Protein AF-A0A7J9W2T3-F1 (afdb_monomer_lite)

Radius of gyration: 19.48 Å; chains: 1; bounding box: 45×49×56 Å

Foldseek 3Di:
DPVVVVVVVVVVVVVLVVLLVQLVVLLVQLVVQLAQPHDPVSNVVSLVSNQVSCVSNVQPPVLSVQLNVLSNVQRVQWDWDCQDPVRHIDIDRPDPVSVVSNVVSSVVSVCCSVPVVVRVVVVVVVVVVVVVVVVVVD

Structure (mmCIF, N/CA/C/O backbone):
data_AF-A0A7J9W2T3-F1
#
_entry.id   AF-A0A7J9W2T3-F1
#
loop_
_atom_site.group_PDB
_atom_site.id
_atom_site.type_symbol
_atom_site.label_atom_id
_atom_site.label_alt_id
_atom_site.label_comp_id
_atom_site.label_asym_id
_atom_site.label_entity_id
_atom_site.label_seq_id
_atom_site.pdbx_PDB_ins_code
_atom_site.Cartn_x
_atom_site.Cartn_y
_atom_site.Cartn_z
_atom_site.occupancy
_atom_site.B_iso_or_equiv
_atom_site.auth_seq_id
_atom_site.auth_comp_id
_atom_site.auth_asym_id
_atom_site.auth_atom_id
_atom_site.pdbx_PDB_model_num
ATOM 1 N N . MET A 1 1 ? -31.777 15.789 28.905 1.00 46.16 1 MET A N 1
ATOM 2 C CA . MET A 1 1 ? -30.337 15.829 28.559 1.00 46.16 1 MET A CA 1
ATOM 3 C C . MET A 1 1 ? -29.949 14.541 27.834 1.00 46.16 1 MET A C 1
ATOM 5 O O . MET A 1 1 ? -29.560 13.585 28.481 1.00 46.16 1 MET A O 1
ATOM 9 N N . ILE A 1 2 ? -30.123 14.477 26.510 1.00 52.59 2 ILE A N 1
ATOM 10 C CA . ILE A 1 2 ? -29.736 13.308 25.682 1.00 52.59 2 ILE A CA 1
ATOM 11 C C . ILE A 1 2 ? -28.731 13.727 24.588 1.00 52.59 2 ILE A C 1
ATOM 13 O O . ILE A 1 2 ? -27.903 12.934 24.162 1.00 52.59 2 ILE A O 1
ATOM 17 N N . ALA A 1 3 ? -28.703 15.008 24.204 1.00 49.97 3 ALA A N 1
ATOM 18 C CA . ALA A 1 3 ? -27.781 15.530 23.192 1.00 49.97 3 ALA A CA 1
ATOM 19 C C . ALA A 1 3 ? -26.287 15.455 23.589 1.00 49.97 3 ALA A C 1
ATOM 21 O O . ALA A 1 3 ? -25.430 15.323 22.719 1.00 49.97 3 ALA A O 1
ATOM 22 N N . ALA A 1 4 ? -25.963 15.483 24.889 1.00 55.22 4 ALA A N 1
ATOM 23 C CA . ALA A 1 4 ? -24.577 15.519 25.372 1.00 55.22 4 ALA A CA 1
ATOM 24 C C . ALA A 1 4 ? -23.834 14.169 25.273 1.00 55.22 4 ALA A C 1
ATOM 26 O O . ALA A 1 4 ? -22.609 14.148 25.199 1.00 55.22 4 ALA A O 1
ATOM 27 N N . THR A 1 5 ? -24.546 13.038 25.237 1.00 55.75 5 THR A N 1
ATOM 28 C CA . THR A 1 5 ? -23.933 11.696 25.156 1.00 55.75 5 THR A CA 1
ATOM 29 C C . THR A 1 5 ? -23.750 11.196 23.726 1.00 55.75 5 THR A C 1
ATOM 31 O O . THR A 1 5 ? -22.997 10.252 23.492 1.00 55.75 5 THR A O 1
ATOM 34 N N . ILE A 1 6 ? -24.409 11.839 22.761 1.00 54.06 6 ILE A N 1
ATOM 35 C CA . ILE A 1 6 ? -24.401 11.436 21.354 1.00 54.06 6 ILE A CA 1
ATOM 36 C C . ILE A 1 6 ? -23.175 12.004 20.618 1.00 54.06 6 ILE A C 1
ATOM 38 O O . ILE A 1 6 ? -22.547 11.296 19.829 1.00 54.06 6 ILE A O 1
ATOM 42 N N . ALA A 1 7 ? -22.775 13.244 20.922 1.00 57.12 7 ALA A N 1
ATOM 43 C CA . ALA A 1 7 ? -21.646 13.912 20.268 1.00 57.12 7 ALA A CA 1
ATOM 44 C C . ALA A 1 7 ? -20.322 13.106 20.298 1.00 57.12 7 ALA A C 1
ATOM 46 O O . ALA A 1 7 ? -19.712 12.955 19.238 1.00 57.12 7 ALA A O 1
ATOM 47 N N . PRO A 1 8 ? -19.902 12.476 21.419 1.00 62.62 8 PRO A N 1
ATOM 48 C CA . PRO A 1 8 ? -18.673 11.678 21.452 1.00 62.62 8 PRO A CA 1
ATOM 49 C C . PRO A 1 8 ? -18.707 10.464 20.515 1.00 62.62 8 PRO A C 1
ATOM 51 O O . PRO A 1 8 ? -17.679 10.070 19.967 1.00 62.62 8 PRO A O 1
ATOM 54 N N . GLN A 1 9 ? -19.878 9.854 20.311 1.00 63.75 9 GLN A N 1
ATOM 55 C CA . GLN A 1 9 ? -19.999 8.643 19.497 1.00 63.75 9 GLN A CA 1
ATOM 56 C C . GLN A 1 9 ? -19.832 8.935 18.002 1.00 63.75 9 GLN A C 1
ATOM 58 O O . GLN A 1 9 ? -19.206 8.146 17.286 1.00 63.75 9 GLN A O 1
ATOM 63 N N . PHE A 1 10 ? -20.349 10.076 17.536 1.00 59.62 10 PHE A N 1
ATOM 64 C CA . PHE A 1 10 ? -20.211 10.511 16.147 1.00 59.62 10 PHE A CA 1
ATOM 65 C C . PHE A 1 10 ? -18.786 10.957 15.822 1.00 59.62 10 PHE A C 1
ATOM 67 O O . PHE A 1 10 ? -18.251 10.529 14.796 1.00 59.62 10 PHE A O 1
ATOM 74 N N . THR A 1 11 ? -18.141 11.711 16.716 1.00 65.19 11 THR A N 1
ATOM 75 C CA . THR A 1 11 ? -16.735 12.116 16.558 1.00 65.19 11 THR A CA 1
ATOM 76 C C . THR A 1 11 ? -15.827 10.892 16.471 1.00 65.19 11 THR A C 1
ATOM 78 O O . THR A 1 11 ? -15.090 10.736 15.501 1.00 65.19 11 THR A O 1
ATOM 81 N N . GLN A 1 12 ? -15.998 9.921 17.374 1.00 75.69 12 GLN A N 1
ATOM 82 C CA . GLN A 1 12 ? -15.235 8.671 17.326 1.00 75.69 12 GLN A CA 1
ATOM 83 C C . GLN A 1 12 ? -15.512 7.838 16.062 1.00 75.69 12 GLN A C 1
ATOM 85 O O . GLN A 1 12 ? -14.645 7.103 15.587 1.00 75.69 12 GLN A O 1
ATOM 90 N N . ALA A 1 13 ? -16.730 7.880 15.509 1.00 76.31 13 ALA A N 1
ATOM 91 C CA . ALA A 1 13 ? -17.044 7.177 14.266 1.00 76.31 13 ALA A CA 1
ATOM 92 C C . ALA A 1 13 ? -16.391 7.840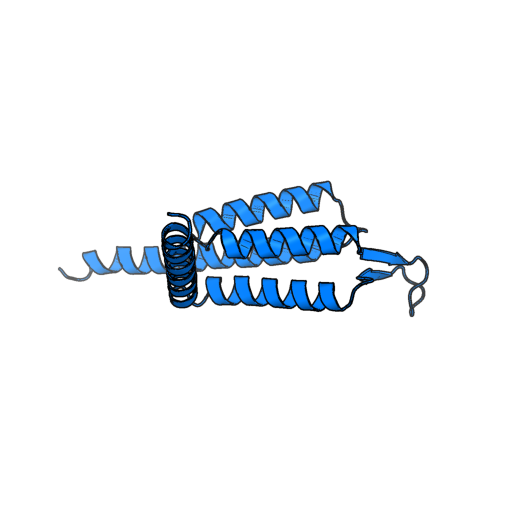 13.046 1.00 76.31 13 ALA A C 1
ATOM 94 O O . ALA A 1 13 ? -15.906 7.128 12.164 1.00 76.31 13 ALA A O 1
ATOM 95 N N . ALA A 1 14 ? -16.367 9.173 12.996 1.00 81.06 14 ALA A N 1
ATOM 96 C CA . ALA A 1 14 ? -15.679 9.934 11.959 1.00 81.06 14 ALA A CA 1
ATOM 97 C C . ALA A 1 14 ? -14.161 9.707 12.018 1.00 81.06 14 ALA A C 1
ATOM 99 O O . ALA A 1 14 ? -13.574 9.326 11.007 1.00 81.06 14 ALA A O 1
ATOM 100 N N . GLU A 1 15 ? -13.560 9.794 13.206 1.00 84.38 15 GLU A N 1
ATOM 101 C CA . GLU A 1 15 ? -12.136 9.513 13.438 1.00 84.38 15 GLU A CA 1
ATOM 102 C C . GLU A 1 15 ? -11.742 8.106 12.975 1.00 84.38 15 GLU A C 1
ATOM 104 O O . GLU A 1 15 ? -10.741 7.929 12.283 1.00 84.38 15 GLU A O 1
ATOM 109 N N . ARG A 1 16 ? -12.566 7.088 13.267 1.00 84.12 16 ARG A N 1
ATOM 110 C CA . ARG A 1 16 ? -12.316 5.716 12.791 1.00 84.12 16 ARG A CA 1
ATOM 111 C C . ARG A 1 16 ? -12.344 5.596 11.269 1.00 84.12 16 ARG A C 1
ATOM 113 O O . ARG A 1 16 ? -11.582 4.806 10.718 1.00 84.12 16 ARG A O 1
ATOM 120 N N . ARG A 1 17 ? -13.236 6.321 10.584 1.00 86.00 17 ARG A N 1
ATOM 121 C CA . ARG A 1 17 ? -13.272 6.326 9.111 1.00 86.00 17 ARG A CA 1
ATOM 122 C C . ARG A 1 17 ? -12.069 7.067 8.538 1.00 86.00 17 ARG A C 1
ATOM 124 O O . ARG A 1 17 ? -11.469 6.555 7.603 1.00 86.00 17 ARG A O 1
ATOM 131 N N . ALA A 1 18 ? -11.689 8.197 9.129 1.00 89.31 18 ALA A N 1
ATOM 132 C CA . ALA A 1 18 ? -10.512 8.959 8.722 1.00 89.31 18 ALA A CA 1
ATOM 133 C C . ALA A 1 18 ? -9.224 8.132 8.867 1.00 89.31 18 ALA A C 1
ATOM 135 O O . ALA A 1 18 ? -8.455 8.031 7.917 1.00 89.31 18 ALA A O 1
ATOM 136 N N . ALA A 1 19 ? -9.043 7.441 9.998 1.00 90.94 19 ALA A N 1
ATOM 137 C CA . ALA A 1 19 ? -7.897 6.556 10.212 1.00 90.94 19 ALA A CA 1
ATOM 138 C C . ALA A 1 19 ? -7.835 5.415 9.179 1.00 90.94 19 ALA A C 1
ATOM 140 O O . ALA A 1 19 ? -6.765 5.070 8.692 1.00 90.94 19 ALA A O 1
ATOM 141 N N . ARG A 1 20 ? -8.984 4.840 8.795 1.00 91.19 20 ARG A N 1
ATOM 142 C CA . ARG A 1 20 ? -9.042 3.847 7.707 1.00 91.19 20 ARG A CA 1
ATOM 143 C C . ARG A 1 20 ? -8.711 4.459 6.349 1.00 91.19 20 ARG A C 1
ATOM 145 O O . ARG A 1 20 ? -8.001 3.832 5.573 1.00 91.19 20 ARG A O 1
ATOM 152 N N . GLY A 1 21 ? -9.190 5.673 6.085 1.00 92.56 21 GLY A N 1
ATOM 153 C CA . GLY A 1 21 ? -8.829 6.439 4.893 1.00 92.56 21 GLY A CA 1
ATOM 154 C C . GLY A 1 21 ? -7.316 6.604 4.764 1.00 92.56 21 GLY A C 1
ATOM 155 O O . GLY A 1 21 ? -6.767 6.276 3.719 1.00 92.56 21 GLY A O 1
ATOM 156 N N . GLN A 1 22 ? -6.641 6.976 5.857 1.00 95.00 22 GLN A N 1
ATOM 157 C CA . GLN A 1 22 ? -5.179 7.077 5.893 1.00 95.00 22 GLN A CA 1
ATOM 158 C C . GLN A 1 22 ? -4.495 5.745 5.576 1.00 95.00 22 GLN A C 1
ATOM 160 O O . GLN A 1 22 ? -3.548 5.722 4.805 1.00 95.00 22 GLN A O 1
ATOM 165 N N . VAL A 1 23 ? -4.973 4.614 6.109 1.00 95.38 23 VAL A N 1
ATOM 166 C CA . VAL A 1 23 ? -4.398 3.304 5.747 1.00 95.38 23 VAL A CA 1
ATOM 167 C C . VAL A 1 23 ? -4.528 3.032 4.251 1.00 95.38 23 VAL A C 1
ATOM 169 O O . VAL A 1 23 ? -3.581 2.540 3.651 1.00 95.38 23 VAL A O 1
ATOM 172 N N . ARG A 1 24 ? -5.676 3.349 3.639 1.00 94.62 24 ARG A N 1
ATOM 173 C CA . ARG A 1 24 ? -5.879 3.156 2.195 1.00 94.62 24 ARG A CA 1
ATOM 174 C C . ARG A 1 24 ? -4.948 4.043 1.367 1.00 94.62 24 ARG A C 1
ATOM 176 O O . ARG A 1 24 ? -4.414 3.573 0.372 1.00 94.62 24 ARG A O 1
ATOM 183 N N . GLU A 1 25 ? -4.750 5.289 1.784 1.00 95.75 25 GLU A N 1
ATOM 184 C CA . GLU A 1 25 ? -3.792 6.207 1.160 1.00 95.75 25 GLU A CA 1
ATOM 185 C C . GLU A 1 25 ? -2.368 5.639 1.225 1.00 95.75 25 GLU A C 1
ATOM 187 O O . GLU A 1 25 ? -1.720 5.491 0.195 1.00 95.75 25 GLU A O 1
ATOM 192 N N . ARG A 1 26 ? -1.923 5.187 2.406 1.00 97.31 26 ARG A N 1
ATOM 193 C CA . ARG A 1 26 ? -0.601 4.556 2.562 1.00 97.31 26 ARG A CA 1
ATOM 194 C C . ARG A 1 26 ? -0.461 3.241 1.805 1.00 97.31 26 ARG A C 1
ATOM 196 O O . ARG A 1 26 ? 0.632 2.907 1.370 1.00 97.31 26 ARG A O 1
ATOM 203 N N . LEU A 1 27 ? -1.549 2.495 1.635 1.00 96.38 27 LEU A N 1
ATOM 204 C CA . LEU A 1 27 ? -1.549 1.278 0.827 1.00 96.38 27 LEU A CA 1
ATOM 205 C C . LEU A 1 27 ? -1.289 1.608 -0.648 1.00 96.38 27 LEU A C 1
ATOM 207 O O . LEU A 1 27 ? -0.457 0.962 -1.272 1.00 96.38 27 LEU A O 1
ATOM 211 N N . ALA A 1 28 ? -1.952 2.644 -1.170 1.00 95.81 28 ALA A N 1
ATOM 212 C CA . ALA A 1 28 ? -1.744 3.117 -2.536 1.00 95.81 28 ALA A CA 1
ATOM 213 C C . ALA A 1 28 ? -0.324 3.666 -2.754 1.00 95.81 28 ALA A C 1
ATOM 215 O O . ALA A 1 28 ? 0.269 3.398 -3.792 1.00 95.81 28 ALA A O 1
ATOM 216 N N . GLU A 1 29 ? 0.246 4.374 -1.771 1.00 97.00 29 GLU A N 1
ATOM 217 C CA . GLU A 1 29 ? 1.648 4.823 -1.820 1.00 97.00 29 GLU A CA 1
ATOM 218 C C . GLU A 1 29 ? 2.627 3.643 -1.927 1.00 97.00 29 GLU A C 1
ATOM 220 O O . GLU A 1 29 ? 3.564 3.689 -2.720 1.00 97.00 29 GLU A O 1
ATOM 225 N N . VAL A 1 30 ? 2.409 2.570 -1.156 1.00 97.12 30 VAL A N 1
ATOM 226 C CA . VAL A 1 30 ? 3.249 1.365 -1.234 1.00 97.12 30 VAL A CA 1
ATOM 227 C C . VAL A 1 30 ? 3.126 0.689 -2.598 1.00 97.12 30 VAL A C 1
ATOM 229 O O . VAL A 1 30 ? 4.146 0.281 -3.139 1.00 97.12 30 VAL A O 1
ATOM 232 N N . GLU A 1 31 ? 1.917 0.582 -3.155 1.00 95.50 31 GLU A N 1
ATOM 233 C CA . GLU A 1 31 ? 1.712 0.001 -4.490 1.00 95.50 31 GLU A CA 1
ATOM 234 C C . GLU A 1 31 ? 2.378 0.821 -5.595 1.00 95.50 31 GLU A C 1
ATOM 236 O O . GLU A 1 31 ? 2.994 0.247 -6.487 1.00 95.50 31 GLU A O 1
ATOM 241 N N . ALA A 1 32 ? 2.303 2.152 -5.521 1.00 95.25 32 ALA A N 1
ATOM 242 C CA . ALA A 1 32 ? 2.974 3.022 -6.482 1.00 95.25 32 ALA A CA 1
ATOM 243 C C . ALA A 1 32 ? 4.500 2.837 -6.445 1.00 95.25 32 ALA A C 1
ATOM 245 O O . ALA A 1 32 ? 5.136 2.796 -7.487 1.00 95.25 32 ALA A O 1
ATOM 246 N N . LEU A 1 33 ? 5.073 2.659 -5.251 1.00 96.50 33 LEU A N 1
ATOM 247 C CA . LEU A 1 33 ? 6.518 2.514 -5.041 1.00 96.50 33 LEU A CA 1
ATOM 248 C C . LEU A 1 33 ? 7.000 1.055 -5.064 1.00 96.50 33 LEU A C 1
ATOM 250 O O . LEU A 1 33 ? 8.153 0.777 -4.731 1.00 96.50 33 LEU A O 1
ATOM 254 N N . ARG A 1 34 ? 6.130 0.090 -5.376 1.00 94.12 34 ARG A N 1
ATOM 255 C CA . ARG A 1 34 ? 6.466 -1.340 -5.333 1.00 94.12 34 ARG A CA 1
ATOM 256 C C . ARG A 1 34 ? 7.399 -1.761 -6.466 1.00 94.12 34 ARG A C 1
ATOM 258 O O . ARG A 1 34 ? 8.062 -2.777 -6.329 1.00 94.12 34 ARG A O 1
ATOM 265 N N . TRP A 1 35 ? 7.466 -1.009 -7.550 1.00 93.88 35 TRP A N 1
ATOM 266 C CA . TRP A 1 35 ? 8.212 -1.380 -8.751 1.00 93.88 35 TRP A CA 1
ATOM 267 C C . TRP A 1 35 ? 9.722 -1.151 -8.600 1.00 93.88 35 TRP A C 1
ATOM 269 O O . TRP A 1 35 ? 10.149 -0.294 -7.826 1.00 93.88 35 TRP A O 1
ATOM 279 N N . GLU A 1 36 ? 10.542 -1.955 -9.281 1.00 90.75 36 GLU A N 1
ATOM 280 C CA . GLU A 1 36 ? 12.011 -1.916 -9.176 1.00 90.75 36 GLU A CA 1
ATOM 281 C C . GLU A 1 36 ? 12.597 -0.530 -9.477 1.00 90.75 36 GLU A C 1
ATOM 283 O O . GLU A 1 36 ? 13.473 -0.072 -8.739 1.00 90.75 36 GLU A O 1
ATOM 288 N N . ASP A 1 37 ? 12.085 0.126 -10.517 1.00 90.19 37 ASP A N 1
ATOM 289 C CA . ASP A 1 37 ? 12.516 1.427 -11.032 1.00 90.19 37 ASP A CA 1
ATOM 290 C C . ASP A 1 37 ? 12.290 2.583 -10.048 1.00 90.19 37 ASP A C 1
ATOM 292 O O . ASP A 1 37 ? 12.946 3.623 -10.133 1.00 90.19 37 ASP A O 1
ATOM 296 N N . GLU A 1 38 ? 11.427 2.381 -9.055 1.00 94.00 38 GLU A N 1
ATOM 297 C CA . GLU A 1 38 ? 11.181 3.352 -7.996 1.00 94.00 38 GLU A CA 1
ATOM 298 C C . GLU A 1 38 ? 12.278 3.344 -6.919 1.00 94.00 38 GLU A C 1
ATOM 300 O O . GLU A 1 38 ? 13.016 2.380 -6.727 1.00 94.00 38 GLU A O 1
ATOM 305 N N . SER A 1 39 ? 12.381 4.406 -6.123 1.00 95.56 39 SER A N 1
ATOM 306 C CA . SER A 1 39 ? 13.370 4.488 -5.036 1.00 95.56 39 SER A CA 1
ATOM 307 C C . SER A 1 39 ? 13.094 3.471 -3.919 1.00 95.56 39 SER A C 1
ATOM 309 O O . SER A 1 39 ? 12.094 3.560 -3.201 1.00 95.56 39 SER A O 1
ATOM 311 N N . TYR A 1 40 ? 14.032 2.543 -3.678 1.00 94.81 40 TYR A N 1
ATOM 312 C CA . TYR A 1 40 ? 13.912 1.575 -2.576 1.00 94.81 40 TYR A CA 1
ATOM 313 C C . TYR A 1 40 ? 13.805 2.255 -1.204 1.00 94.81 40 TYR A C 1
ATOM 315 O O . TYR A 1 40 ? 13.077 1.794 -0.323 1.00 94.81 40 TYR A O 1
ATOM 323 N N . LEU A 1 41 ? 14.508 3.375 -1.005 1.00 97.12 41 LEU A N 1
ATOM 324 C CA . LEU A 1 41 ? 14.420 4.129 0.243 1.00 97.12 41 LEU A CA 1
ATOM 325 C C . LEU A 1 41 ? 13.004 4.678 0.457 1.00 97.12 41 LEU A C 1
ATOM 327 O O . LEU A 1 41 ? 12.497 4.634 1.580 1.00 97.12 41 LEU A O 1
ATOM 331 N N . ASP A 1 42 ? 12.363 5.174 -0.599 1.00 97.38 42 ASP A N 1
ATOM 332 C CA . ASP A 1 42 ? 11.011 5.723 -0.508 1.00 97.38 42 ASP A CA 1
ATOM 333 C C . ASP A 1 42 ? 9.966 4.619 -0.365 1.00 97.38 42 ASP A C 1
ATOM 335 O O . ASP A 1 42 ? 9.076 4.748 0.477 1.00 97.38 42 ASP A O 1
ATOM 339 N N . PHE A 1 43 ? 10.156 3.474 -1.027 1.00 97.31 43 PHE A N 1
ATOM 340 C CA . PHE A 1 43 ? 9.383 2.262 -0.756 1.00 97.31 43 PHE A CA 1
ATOM 341 C C . PHE A 1 43 ? 9.441 1.878 0.731 1.00 97.31 43 PHE A C 1
ATOM 343 O O . PHE A 1 43 ? 8.408 1.718 1.382 1.00 97.31 43 PHE A O 1
ATOM 350 N N . ARG A 1 44 ? 10.638 1.814 1.331 1.00 97.75 44 ARG A N 1
ATOM 351 C CA . ARG A 1 44 ? 10.796 1.488 2.762 1.00 97.75 44 ARG A CA 1
ATOM 352 C C . ARG A 1 44 ? 10.135 2.516 3.684 1.00 97.75 44 ARG A C 1
ATOM 354 O O . ARG A 1 44 ? 9.578 2.127 4.714 1.00 97.75 44 ARG A O 1
ATOM 361 N N . LYS A 1 45 ? 10.161 3.808 3.333 1.00 97.94 45 LYS A N 1
ATOM 362 C CA . LYS A 1 45 ? 9.427 4.853 4.072 1.00 97.94 45 LYS A CA 1
ATOM 363 C C . LYS A 1 45 ? 7.914 4.654 3.966 1.00 97.94 45 LYS A C 1
ATOM 365 O O . LYS A 1 45 ? 7.236 4.727 4.990 1.00 97.94 45 LYS A O 1
ATOM 370 N N . ALA A 1 46 ? 7.396 4.363 2.773 1.00 97.75 46 ALA A N 1
ATOM 371 C CA . ALA A 1 46 ? 5.974 4.101 2.552 1.00 97.75 46 ALA A CA 1
ATOM 372 C C . ALA A 1 46 ? 5.502 2.859 3.323 1.00 97.75 46 ALA A C 1
ATOM 374 O O . ALA A 1 46 ? 4.468 2.901 3.991 1.00 97.75 46 ALA A O 1
ATOM 375 N N . VAL A 1 47 ? 6.308 1.791 3.342 1.00 97.75 47 VAL A N 1
ATOM 376 C CA . VAL A 1 47 ? 6.062 0.591 4.158 1.00 97.75 47 VAL A CA 1
ATOM 377 C C . VAL A 1 47 ? 5.939 0.950 5.642 1.00 97.75 47 VAL A C 1
ATOM 379 O O . VAL A 1 47 ? 4.955 0.583 6.286 1.00 97.75 47 VAL A O 1
ATOM 382 N N . ALA A 1 48 ? 6.891 1.713 6.188 1.00 97.75 48 ALA A N 1
ATOM 383 C CA . ALA A 1 48 ? 6.847 2.140 7.587 1.00 97.75 48 ALA A CA 1
ATOM 384 C C . ALA A 1 48 ? 5.623 3.029 7.891 1.00 97.75 48 ALA A C 1
ATOM 386 O O . ALA A 1 48 ? 4.987 2.882 8.940 1.00 97.75 48 ALA A O 1
ATOM 387 N N . ALA A 1 49 ? 5.256 3.922 6.966 1.00 97.62 49 ALA A N 1
ATOM 388 C CA . ALA A 1 49 ? 4.077 4.775 7.092 1.00 97.62 49 ALA A CA 1
ATOM 389 C C . ALA A 1 49 ? 2.769 3.962 7.075 1.00 97.62 49 ALA A C 1
ATOM 391 O O . ALA A 1 49 ? 1.872 4.222 7.884 1.00 97.62 49 ALA A O 1
ATOM 392 N N . LEU A 1 50 ? 2.674 2.936 6.222 1.00 97.62 50 LEU A N 1
ATOM 393 C CA . LEU A 1 50 ? 1.543 2.009 6.192 1.00 97.62 50 LEU A CA 1
ATOM 394 C C . LEU A 1 50 ? 1.422 1.223 7.502 1.00 97.62 50 LEU A C 1
ATOM 396 O O . LEU A 1 50 ? 0.325 1.123 8.057 1.00 97.62 50 LEU A O 1
ATOM 400 N N . GLU A 1 51 ? 2.528 0.698 8.035 1.00 97.19 51 GLU A N 1
ATOM 401 C CA . GLU A 1 51 ? 2.517 -0.002 9.325 1.00 97.19 51 GLU A CA 1
ATOM 402 C C . GLU A 1 51 ? 2.028 0.907 10.462 1.00 97.19 51 GLU A C 1
ATOM 404 O O . GLU A 1 51 ? 1.183 0.496 11.267 1.00 97.19 51 GLU A O 1
ATOM 409 N N . ALA A 1 52 ? 2.507 2.153 10.509 1.00 97.06 52 ALA A N 1
ATOM 410 C CA . ALA A 1 52 ? 2.082 3.137 11.499 1.00 97.06 52 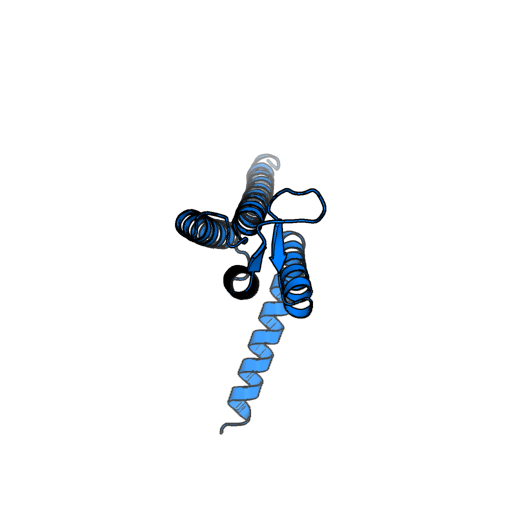ALA A CA 1
ATOM 411 C C . ALA A 1 52 ? 0.580 3.452 11.384 1.00 97.06 52 ALA A C 1
ATOM 413 O O . ALA A 1 52 ? -0.150 3.367 12.379 1.00 97.06 52 ALA A O 1
ATOM 414 N N . ALA A 1 53 ? 0.092 3.735 10.172 1.00 96.00 53 ALA A N 1
ATOM 415 C CA . ALA A 1 53 ? -1.325 3.995 9.919 1.00 96.00 53 ALA A CA 1
ATOM 416 C C . ALA A 1 53 ? -2.201 2.791 10.308 1.00 96.00 53 ALA A C 1
ATOM 418 O O . ALA A 1 53 ? -3.238 2.948 10.960 1.00 96.00 53 ALA A O 1
ATOM 419 N N . ALA A 1 54 ? -1.765 1.570 9.982 1.00 94.44 54 ALA A N 1
ATOM 420 C CA . ALA A 1 54 ? -2.476 0.342 10.321 1.00 94.44 54 ALA A CA 1
ATOM 421 C C . ALA A 1 54 ? -2.604 0.134 11.838 1.00 94.44 54 ALA A C 1
ATOM 423 O O . ALA A 1 54 ? -3.653 -0.314 12.313 1.00 94.44 54 ALA A O 1
ATOM 424 N N . ILE A 1 55 ? -1.565 0.479 12.608 1.00 93.56 55 ILE A N 1
ATOM 425 C CA . ILE A 1 55 ? -1.591 0.430 14.076 1.00 93.56 55 ILE A CA 1
ATOM 426 C C . ILE A 1 55 ? -2.631 1.410 14.626 1.00 93.56 55 ILE A C 1
ATOM 428 O O . ILE A 1 55 ? -3.458 1.010 15.452 1.00 93.56 55 ILE A O 1
ATOM 432 N N . ILE A 1 56 ? -2.632 2.655 14.142 1.00 92.19 56 ILE A N 1
ATOM 433 C CA . ILE A 1 56 ? -3.582 3.700 14.558 1.00 92.19 56 ILE A CA 1
ATOM 434 C C . ILE A 1 56 ? -5.023 3.266 14.253 1.00 92.19 56 ILE A C 1
ATOM 436 O O . ILE A 1 56 ? -5.898 3.320 15.120 1.00 92.19 56 ILE A O 1
ATOM 440 N N . ALA A 1 57 ? -5.260 2.739 13.051 1.00 90.31 57 ALA A N 1
ATOM 441 C CA . ALA A 1 57 ? -6.567 2.260 12.606 1.00 90.31 57 ALA A CA 1
ATOM 442 C C . ALA A 1 57 ? -6.981 0.898 13.205 1.00 90.31 57 ALA A C 1
ATOM 444 O O . ALA A 1 57 ? -8.093 0.425 12.951 1.00 90.31 57 ALA A O 1
ATOM 445 N N . ARG A 1 58 ? -6.115 0.266 14.013 1.00 90.38 58 ARG A N 1
ATOM 446 C CA . ARG A 1 58 ? -6.305 -1.071 14.609 1.00 90.38 58 ARG A CA 1
ATOM 447 C C . ARG A 1 58 ? -6.589 -2.164 13.572 1.00 90.38 58 ARG A C 1
ATOM 449 O O . ARG A 1 58 ? -7.363 -3.091 13.829 1.00 90.38 58 ARG A O 1
ATOM 456 N N . VAL A 1 59 ? -5.954 -2.070 12.407 1.00 90.00 59 VAL A N 1
ATOM 457 C CA . VAL A 1 59 ? -6.009 -3.114 11.382 1.00 90.00 59 VAL A CA 1
ATOM 458 C C . VAL A 1 59 ? -5.235 -4.343 11.890 1.00 90.00 59 VAL A C 1
ATOM 460 O O . VAL A 1 59 ? -4.168 -4.201 12.495 1.00 90.00 59 VAL A O 1
ATOM 463 N N . PRO A 1 60 ? -5.743 -5.572 11.696 1.00 90.44 60 PRO A N 1
ATOM 464 C CA . PRO A 1 60 ? -5.026 -6.797 12.023 1.00 90.44 60 PRO A CA 1
ATOM 465 C C . PRO A 1 60 ? -3.622 -6.831 11.406 1.00 90.44 60 PRO A C 1
ATOM 467 O O . PRO A 1 60 ? -3.463 -6.976 10.196 1.00 90.44 60 PRO A O 1
ATOM 470 N N . ARG A 1 61 ? -2.595 -6.785 12.266 1.00 89.75 61 ARG A N 1
ATOM 471 C CA . ARG A 1 61 ? -1.176 -6.795 11.862 1.00 89.75 61 ARG A CA 1
ATOM 472 C C . ARG A 1 61 ? -0.813 -7.950 10.932 1.00 89.75 61 ARG A C 1
ATOM 474 O O . ARG A 1 61 ? 0.051 -7.792 10.086 1.00 89.75 61 ARG A O 1
ATOM 481 N N . ALA A 1 62 ? -1.456 -9.106 11.099 1.00 90.38 62 ALA A N 1
ATOM 482 C CA . ALA A 1 62 ? -1.209 -10.272 10.259 1.00 90.38 62 ALA A CA 1
ATOM 483 C C . ALA A 1 62 ? -1.577 -10.030 8.786 1.00 90.38 62 ALA A C 1
ATOM 485 O O . ALA A 1 62 ? -0.825 -10.458 7.925 1.00 90.38 62 ALA A O 1
ATOM 486 N N . ALA A 1 63 ? -2.682 -9.328 8.505 1.00 91.44 63 ALA A N 1
ATOM 487 C CA . ALA A 1 63 ? -3.085 -9.023 7.131 1.00 91.44 63 ALA A CA 1
ATOM 488 C C . ALA A 1 63 ? -2.092 -8.050 6.480 1.00 91.44 63 ALA A C 1
ATOM 490 O O . ALA A 1 63 ? -1.558 -8.333 5.417 1.00 91.44 63 ALA A O 1
ATOM 491 N N . VAL A 1 64 ? -1.756 -6.964 7.185 1.00 95.06 64 VAL A N 1
ATOM 492 C CA . VAL A 1 64 ? -0.809 -5.951 6.690 1.00 95.06 64 VAL A CA 1
ATOM 493 C C . VAL A 1 64 ? 0.582 -6.545 6.466 1.00 95.06 64 VAL A C 1
ATOM 495 O O . VAL A 1 64 ? 1.180 -6.313 5.428 1.00 95.06 64 VAL A O 1
ATOM 498 N N . ARG A 1 65 ? 1.088 -7.370 7.391 1.00 95.50 65 ARG A N 1
ATOM 499 C CA . ARG A 1 65 ? 2.388 -8.042 7.225 1.00 95.50 65 ARG A CA 1
ATOM 500 C C . ARG A 1 65 ? 2.410 -9.043 6.074 1.00 95.50 65 ARG A C 1
ATOM 502 O O . ARG A 1 65 ? 3.450 -9.181 5.442 1.00 95.50 65 ARG A O 1
ATOM 509 N N . SER A 1 66 ? 1.308 -9.761 5.848 1.00 95.25 66 SER A N 1
ATOM 510 C CA . SER A 1 66 ? 1.205 -10.708 4.732 1.00 95.25 66 SER A CA 1
ATOM 511 C C . SER A 1 66 ? 1.319 -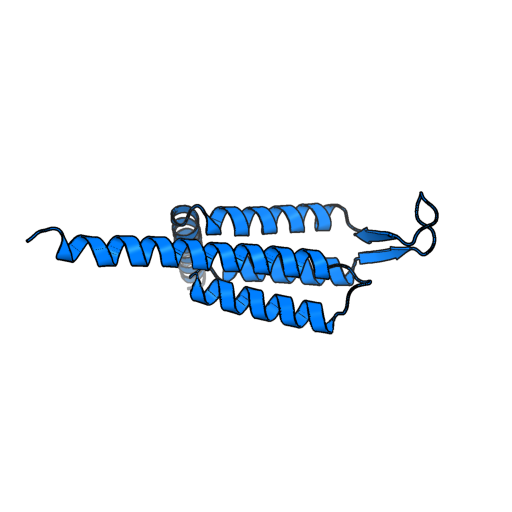9.963 3.407 1.00 95.25 66 SER A C 1
ATOM 513 O O . SER A 1 66 ? 2.208 -10.271 2.621 1.00 95.25 66 SER A O 1
ATOM 515 N N . TYR A 1 67 ? 0.528 -8.900 3.243 1.00 96.88 67 TYR A N 1
ATOM 516 C CA . TYR A 1 67 ? 0.626 -7.986 2.109 1.00 96.88 67 TYR A CA 1
ATOM 517 C C . TYR A 1 67 ? 2.037 -7.407 1.939 1.00 96.88 67 TYR A C 1
ATOM 519 O O . TYR A 1 67 ? 2.618 -7.554 0.874 1.00 96.88 67 TYR A O 1
ATOM 527 N N . LEU A 1 68 ? 2.628 -6.821 2.988 1.00 97.31 68 LEU A N 1
ATOM 528 C CA . LEU A 1 68 ? 3.953 -6.192 2.906 1.00 97.31 68 LEU A CA 1
ATOM 529 C C . LEU A 1 68 ? 5.048 -7.169 2.470 1.00 97.31 68 LEU A C 1
ATOM 531 O O . LEU A 1 68 ? 5.913 -6.809 1.680 1.00 97.31 68 LEU A O 1
ATOM 535 N N . LYS A 1 69 ? 4.994 -8.415 2.956 1.00 97.00 69 LYS A N 1
ATOM 536 C CA . LYS A 1 69 ? 5.924 -9.464 2.534 1.00 97.00 69 LYS A CA 1
ATOM 537 C C . LYS A 1 69 ? 5.766 -9.782 1.046 1.00 97.00 69 LYS A C 1
ATOM 539 O O . LYS A 1 69 ? 6.768 -9.944 0.358 1.00 97.00 69 LYS A O 1
ATOM 544 N N . THR A 1 70 ? 4.529 -9.890 0.568 1.00 96.25 70 THR A N 1
ATOM 545 C CA . THR A 1 70 ? 4.242 -10.146 -0.847 1.00 96.25 70 THR A CA 1
ATOM 546 C C . THR A 1 70 ? 4.653 -8.955 -1.717 1.00 96.25 70 THR A C 1
ATOM 548 O O . THR A 1 70 ? 5.266 -9.158 -2.756 1.00 96.25 70 THR A O 1
ATOM 551 N N . ALA A 1 71 ? 4.401 -7.721 -1.273 1.00 95.81 71 ALA A N 1
ATOM 552 C CA . ALA A 1 71 ? 4.799 -6.504 -1.977 1.00 95.81 71 ALA A CA 1
ATOM 553 C C . ALA A 1 71 ? 6.327 -6.378 -2.100 1.00 95.81 71 ALA A C 1
ATOM 555 O O . ALA A 1 71 ? 6.835 -6.043 -3.165 1.00 95.81 71 ALA A O 1
ATOM 556 N N . GLU A 1 72 ? 7.069 -6.694 -1.035 1.00 95.94 72 GLU A N 1
ATOM 557 C CA . GLU A 1 72 ? 8.536 -6.684 -1.050 1.00 95.94 72 GLU A CA 1
ATOM 558 C C . GLU A 1 72 ? 9.111 -7.797 -1.936 1.00 95.94 72 GLU A C 1
ATOM 560 O O . GLU A 1 72 ? 10.069 -7.551 -2.664 1.00 95.94 72 GLU A O 1
ATOM 565 N N . ALA A 1 73 ? 8.501 -8.988 -1.940 1.00 95.44 73 ALA A N 1
ATOM 566 C CA . ALA A 1 73 ? 8.868 -10.048 -2.878 1.00 95.44 73 ALA A CA 1
ATOM 567 C C . ALA A 1 73 ? 8.612 -9.620 -4.328 1.00 95.44 73 ALA A C 1
ATOM 569 O O . ALA A 1 73 ? 9.505 -9.739 -5.156 1.00 95.44 73 ALA A O 1
ATOM 570 N N . ALA A 1 74 ? 7.436 -9.051 -4.609 1.00 94.81 74 ALA A N 1
ATOM 571 C CA . ALA A 1 74 ? 7.085 -8.578 -5.941 1.00 94.81 74 ALA A CA 1
ATOM 572 C C . ALA A 1 74 ? 8.060 -7.514 -6.457 1.00 94.81 74 ALA A C 1
ATOM 574 O O . ALA A 1 74 ? 8.473 -7.577 -7.607 1.00 94.81 74 ALA A O 1
ATOM 575 N N . ARG A 1 75 ? 8.494 -6.593 -5.591 1.00 94.19 75 ARG A N 1
ATOM 576 C CA . ARG A 1 75 ? 9.533 -5.614 -5.926 1.00 94.19 75 ARG A CA 1
ATOM 577 C C . ARG A 1 75 ? 10.868 -6.259 -6.298 1.00 94.19 75 ARG A C 1
ATOM 579 O O . ARG A 1 75 ? 11.550 -5.801 -7.202 1.00 94.19 75 ARG A O 1
ATOM 586 N N . GLN A 1 76 ? 11.277 -7.288 -5.558 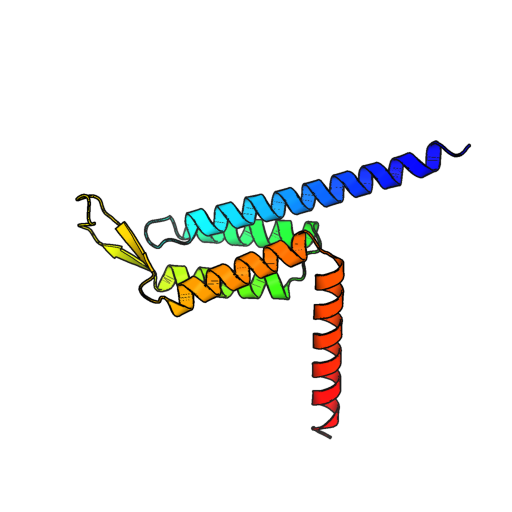1.00 93.50 76 GLN A N 1
ATOM 587 C CA . GLN A 1 76 ? 12.555 -7.975 -5.783 1.00 93.50 76 GLN A CA 1
ATOM 588 C C . GLN A 1 76 ? 12.570 -8.799 -7.074 1.00 93.50 76 GLN A C 1
ATOM 590 O O . GLN A 1 76 ? 13.644 -9.133 -7.561 1.00 93.50 76 GLN A O 1
ATOM 595 N N . THR A 1 77 ? 11.393 -9.155 -7.586 1.00 93.69 77 THR A N 1
ATOM 596 C CA . THR A 1 77 ? 11.212 -9.955 -8.803 1.00 93.69 77 THR A CA 1
ATOM 597 C C . THR A 1 77 ? 10.708 -9.143 -9.991 1.00 93.69 77 THR A C 1
ATOM 599 O O . THR A 1 77 ? 10.550 -9.700 -11.074 1.00 93.69 77 THR A O 1
ATOM 602 N N . SER A 1 78 ? 10.351 -7.873 -9.789 1.00 91.94 78 SER A N 1
ATOM 603 C CA . SER A 1 78 ? 10.005 -6.995 -10.901 1.00 91.94 78 SER A CA 1
ATOM 604 C C . SER A 1 78 ? 11.269 -6.625 -11.654 1.00 91.94 78 SER A C 1
ATOM 606 O O . SER A 1 78 ? 12.297 -6.387 -11.024 1.00 91.94 78 SER A O 1
ATOM 608 N N . GLU A 1 79 ? 11.160 -6.559 -12.972 1.00 91.25 79 GLU A N 1
ATOM 609 C CA . GLU A 1 79 ? 12.270 -6.249 -13.862 1.00 91.25 79 GLU A CA 1
ATOM 610 C C . GLU A 1 79 ? 11.884 -5.106 -14.792 1.00 91.25 79 GLU A C 1
ATOM 612 O O . GLU A 1 79 ? 10.768 -5.060 -15.325 1.00 91.25 79 GLU A O 1
ATOM 617 N N . THR A 1 80 ? 12.832 -4.197 -14.997 1.00 91.50 80 THR A N 1
ATOM 618 C CA . THR A 1 80 ? 12.695 -3.089 -15.943 1.00 91.50 80 THR A CA 1
ATOM 619 C C . THR A 1 80 ? 13.283 -3.465 -17.302 1.00 91.50 80 THR A C 1
ATOM 621 O O . THR A 1 80 ? 14.472 -3.764 -17.422 1.00 91.50 80 THR A O 1
ATOM 624 N N . TYR A 1 81 ? 12.465 -3.394 -18.349 1.00 88.62 81 TYR A N 1
ATOM 625 C CA . TYR A 1 81 ? 12.869 -3.628 -19.732 1.00 88.62 81 TYR A CA 1
ATOM 626 C C . TYR A 1 81 ? 13.071 -2.284 -20.451 1.00 88.62 81 TYR A C 1
ATOM 628 O O . TYR A 1 81 ? 12.193 -1.424 -20.377 1.00 88.62 81 TYR A O 1
ATOM 636 N N . PRO A 1 82 ? 14.201 -2.079 -21.158 1.00 87.25 82 PRO A N 1
ATOM 637 C CA . PRO A 1 82 ? 14.525 -0.792 -21.780 1.00 87.25 82 PRO A CA 1
ATOM 638 C C . PRO A 1 82 ? 13.676 -0.467 -23.017 1.00 87.25 82 PRO A C 1
ATOM 640 O O . PRO A 1 82 ? 13.508 0.704 -23.335 1.00 87.25 82 PRO A O 1
ATOM 643 N N . GLU A 1 83 ? 13.143 -1.481 -23.703 1.00 88.12 83 GLU A N 1
ATOM 644 C CA . GLU A 1 83 ? 12.300 -1.323 -24.892 1.00 88.12 83 GLU A CA 1
ATOM 645 C C . GLU A 1 83 ? 10.956 -2.021 -24.659 1.00 88.12 83 GLU A C 1
ATOM 647 O O . GLU A 1 83 ? 10.811 -3.227 -24.868 1.00 88.12 83 GLU A O 1
ATOM 652 N N . GLY A 1 84 ? 9.973 -1.261 -24.176 1.00 86.50 84 GLY A N 1
ATOM 653 C CA . GLY A 1 84 ? 8.591 -1.711 -24.081 1.00 86.50 84 GLY A CA 1
ATOM 654 C C . GLY A 1 84 ? 7.859 -1.679 -25.433 1.00 86.50 84 GLY A C 1
ATOM 655 O O . GLY A 1 84 ? 8.408 -1.223 -26.438 1.00 86.50 84 GLY A O 1
ATOM 656 N N . PRO A 1 85 ? 6.588 -2.123 -25.475 1.00 83.50 85 PRO A N 1
ATOM 657 C CA . PRO A 1 85 ? 5.787 -2.205 -26.705 1.00 83.50 85 PRO A CA 1
ATOM 658 C C . PRO A 1 85 ? 5.648 -0.879 -27.467 1.00 83.50 85 PRO A C 1
ATOM 660 O O . PRO A 1 85 ? 5.539 -0.886 -28.692 1.00 83.50 85 PRO A O 1
ATOM 663 N N . ASP A 1 86 ? 5.693 0.239 -26.741 1.00 89.38 86 ASP A N 1
ATOM 664 C CA . ASP A 1 86 ? 5.554 1.596 -27.279 1.00 89.38 86 ASP A CA 1
ATOM 665 C C . ASP A 1 86 ? 6.909 2.317 -27.445 1.00 89.38 86 ASP A C 1
ATOM 667 O O . ASP A 1 86 ? 6.949 3.506 -27.754 1.00 89.38 86 ASP A O 1
ATOM 671 N N . GLY A 1 87 ? 8.031 1.615 -27.238 1.00 87.38 87 GLY A N 1
ATOM 672 C CA . GLY A 1 87 ? 9.384 2.185 -27.278 1.00 87.38 87 GLY A CA 1
ATOM 673 C C . GLY A 1 87 ? 9.819 2.912 -26.000 1.00 87.38 87 GLY A C 1
ATOM 674 O O . GLY A 1 87 ? 10.944 3.399 -25.940 1.00 87.38 87 GLY A O 1
ATOM 675 N N . GLU A 1 88 ? 8.960 2.961 -24.980 1.00 88.62 88 GLU A N 1
ATOM 676 C CA . GLU A 1 88 ? 9.274 3.474 -23.641 1.00 88.62 88 GLU A CA 1
ATOM 677 C C . GLU A 1 88 ? 9.669 2.324 -22.695 1.00 88.62 88 GLU A C 1
ATOM 679 O O . GLU A 1 88 ? 9.178 1.201 -22.874 1.00 88.62 88 GLU A O 1
ATOM 684 N N . PRO A 1 89 ? 10.519 2.563 -21.678 1.00 88.75 89 PRO A N 1
ATOM 685 C CA . PRO A 1 89 ? 10.831 1.557 -20.669 1.00 88.75 89 PRO A CA 1
ATOM 686 C C . PRO A 1 89 ? 9.574 1.059 -19.949 1.00 88.75 89 PRO A C 1
ATOM 688 O O . PRO A 1 89 ? 8.667 1.837 -19.647 1.00 88.75 89 PRO A O 1
ATOM 691 N N . ILE A 1 90 ? 9.532 -0.237 -19.643 1.00 90.38 90 ILE A N 1
ATOM 692 C CA . ILE A 1 90 ? 8.414 -0.853 -18.925 1.00 90.38 90 ILE A CA 1
ATOM 693 C C . ILE A 1 90 ? 8.924 -1.733 -17.788 1.00 90.38 90 ILE A C 1
ATOM 695 O O . ILE A 1 90 ? 9.793 -2.580 -17.989 1.00 90.38 90 ILE A O 1
ATOM 699 N N . THR A 1 91 ? 8.349 -1.560 -16.601 1.00 89.38 91 THR A N 1
ATOM 700 C CA . THR A 1 91 ? 8.593 -2.445 -15.460 1.00 89.38 91 THR A CA 1
ATOM 701 C C . THR A 1 91 ? 7.466 -3.457 -15.363 1.00 89.38 91 THR A C 1
ATOM 703 O O . THR A 1 91 ? 6.291 -3.092 -15.306 1.00 89.38 91 THR A O 1
ATOM 706 N N . LEU A 1 92 ? 7.815 -4.741 -15.348 1.00 89.06 92 LEU A N 1
ATOM 707 C CA . LEU A 1 92 ? 6.852 -5.836 -15.278 1.00 89.06 92 LEU A CA 1
ATOM 708 C C . LEU A 1 92 ? 7.176 -6.760 -14.114 1.00 89.06 92 LEU A C 1
ATOM 710 O O . LEU A 1 92 ? 8.320 -6.879 -13.677 1.00 89.06 92 LEU A O 1
ATOM 714 N N . LEU A 1 93 ? 6.147 -7.444 -13.623 1.00 89.81 93 LEU A N 1
ATOM 715 C CA . LEU A 1 93 ? 6.339 -8.571 -12.728 1.00 89.81 93 LEU A CA 1
ATOM 716 C C . LEU A 1 93 ? 6.535 -9.832 -13.571 1.00 89.81 93 LEU A C 1
ATOM 718 O O . LEU A 1 93 ? 5.670 -10.163 -14.378 1.00 89.81 93 LEU A O 1
ATOM 722 N N . ALA A 1 94 ? 7.656 -10.529 -13.382 1.00 80.62 94 ALA A N 1
ATOM 723 C CA . ALA A 1 94 ? 7.971 -11.732 -14.155 1.00 80.62 94 ALA A CA 1
ATOM 724 C C . ALA A 1 94 ? 7.092 -12.947 -13.788 1.00 80.62 94 ALA A C 1
ATOM 726 O O . ALA A 1 94 ? 6.968 -13.882 -14.576 1.00 80.62 94 ALA A O 1
ATOM 727 N N . ASP A 1 95 ? 6.495 -12.939 -12.593 1.00 89.88 95 ASP A N 1
ATOM 728 C CA . ASP A 1 95 ? 5.719 -14.047 -12.030 1.00 89.88 95 ASP A CA 1
ATOM 729 C C . ASP A 1 95 ? 4.231 -13.670 -11.903 1.00 89.88 95 ASP A C 1
ATOM 731 O O . ASP A 1 95 ? 3.854 -12.835 -11.077 1.00 89.88 95 ASP A O 1
ATOM 735 N N . GLU A 1 96 ? 3.384 -14.299 -12.723 1.00 89.31 96 GLU A N 1
ATOM 736 C CA . GLU A 1 96 ? 1.928 -14.095 -12.731 1.00 89.31 96 GLU A CA 1
ATOM 737 C C . GLU A 1 96 ? 1.262 -14.577 -11.428 1.00 89.31 96 GLU A C 1
ATOM 739 O O . GLU A 1 96 ? 0.386 -13.893 -10.901 1.00 89.31 96 GLU A O 1
ATOM 744 N N . GLU A 1 97 ? 1.733 -15.679 -10.826 1.00 92.19 97 GLU A N 1
ATOM 745 C CA . GLU A 1 97 ? 1.205 -16.173 -9.543 1.00 92.19 97 GLU A CA 1
ATOM 746 C C . GLU A 1 97 ? 1.479 -15.159 -8.426 1.00 92.19 97 GLU A C 1
ATOM 748 O O . GLU A 1 97 ? 0.651 -14.924 -7.539 1.00 92.19 97 GLU A O 1
ATOM 753 N N . LEU A 1 98 ? 2.643 -14.509 -8.475 1.00 92.25 98 LEU A N 1
ATOM 754 C CA . LEU A 1 98 ? 2.973 -13.446 -7.539 1.00 92.25 98 LEU A CA 1
ATOM 755 C C . LEU A 1 98 ? 2.120 -12.192 -7.770 1.00 92.25 98 LEU A C 1
ATOM 757 O O . LEU A 1 98 ? 1.754 -11.543 -6.788 1.00 92.25 98 LEU A O 1
ATOM 761 N N . ALA A 1 99 ? 1.768 -11.864 -9.018 1.00 91.00 99 ALA A N 1
ATOM 762 C CA . ALA A 1 99 ? 0.871 -10.748 -9.330 1.00 91.00 99 ALA A CA 1
ATOM 763 C C . ALA A 1 99 ? -0.517 -10.976 -8.715 1.00 91.00 99 ALA A C 1
ATOM 765 O O . ALA A 1 99 ? -1.009 -10.119 -7.970 1.00 91.00 99 ALA A O 1
ATOM 766 N N . ASP A 1 100 ? -1.087 -12.161 -8.943 1.00 94.31 100 ASP A N 1
ATOM 767 C CA . ASP A 1 100 ? -2.368 -12.580 -8.369 1.00 94.31 100 ASP A CA 1
ATOM 768 C C . ASP A 1 100 ? -2.321 -12.547 -6.843 1.00 94.31 100 ASP A C 1
ATOM 770 O O . ASP A 1 100 ? -3.198 -11.991 -6.181 1.00 94.31 100 ASP A O 1
ATOM 774 N N . ARG A 1 101 ? -1.231 -13.048 -6.257 1.00 94.94 101 ARG A N 1
ATOM 775 C CA . ARG A 1 101 ? -1.056 -13.050 -4.806 1.00 94.94 101 ARG A CA 1
ATOM 776 C C . ARG A 1 101 ? -0.985 -11.646 -4.208 1.00 94.94 101 ARG A C 1
ATOM 778 O O . ARG A 1 101 ? -1.449 -11.441 -3.081 1.00 94.94 101 ARG A O 1
ATOM 785 N N . VAL A 1 102 ? -0.374 -10.683 -4.900 1.00 94.19 102 VAL A N 1
ATOM 786 C CA . VAL A 1 102 ? -0.374 -9.287 -4.437 1.00 94.19 102 VAL A CA 1
ATOM 787 C C . VAL A 1 102 ? -1.796 -8.745 -4.445 1.00 94.19 102 VAL A C 1
ATOM 789 O O . VAL A 1 102 ? -2.222 -8.153 -3.450 1.00 94.19 102 VAL A O 1
ATOM 792 N N . GLN A 1 103 ? -2.537 -8.999 -5.523 1.00 94.25 103 GLN A N 1
ATOM 793 C CA . GLN A 1 103 ? -3.921 -8.566 -5.658 1.00 94.25 103 GLN A CA 1
ATOM 794 C C . GLN A 1 103 ? -4.818 -9.173 -4.569 1.00 94.25 103 GLN A C 1
ATOM 796 O O . GLN A 1 103 ? -5.566 -8.441 -3.917 1.00 94.25 103 GLN A O 1
ATOM 801 N N . ASP A 1 104 ? -4.670 -10.469 -4.286 1.00 94.94 104 ASP A N 1
ATOM 802 C CA . ASP A 1 104 ? -5.383 -11.173 -3.216 1.00 94.94 104 ASP A CA 1
ATOM 803 C C . ASP A 1 104 ? -5.107 -10.563 -1.833 1.00 94.94 104 ASP A C 1
ATOM 805 O O . ASP A 1 104 ? -6.019 -10.345 -1.027 1.00 94.94 104 ASP A O 1
ATOM 809 N N . GLU A 1 105 ? -3.841 -10.270 -1.521 1.00 94.88 105 GLU A N 1
ATOM 810 C CA . GLU A 1 105 ? -3.481 -9.670 -0.234 1.00 94.88 105 GLU A CA 1
ATOM 811 C C . GLU A 1 105 ? -3.952 -8.210 -0.128 1.00 94.88 105 GLU A C 1
ATOM 813 O O . GLU A 1 105 ? -4.390 -7.778 0.945 1.00 94.88 105 GLU A O 1
ATOM 818 N N . LEU A 1 106 ? -3.930 -7.457 -1.230 1.00 93.88 106 LEU A N 1
ATOM 819 C CA . LEU A 1 106 ? -4.460 -6.096 -1.297 1.00 93.88 106 LEU A CA 1
ATOM 820 C C . LEU A 1 106 ? -5.981 -6.076 -1.096 1.00 93.88 106 LEU A C 1
ATOM 822 O O . LEU A 1 106 ? -6.503 -5.262 -0.316 1.00 93.88 106 LEU A O 1
ATOM 826 N N . GLU A 1 107 ? -6.698 -7.005 -1.729 1.00 93.00 107 GLU A N 1
ATOM 827 C CA . GLU A 1 107 ? -8.129 -7.184 -1.520 1.00 93.00 107 GLU A CA 1
ATOM 828 C C . GLU A 1 107 ? -8.409 -7.564 -0.063 1.00 93.00 107 GLU A C 1
ATOM 830 O O . GLU A 1 107 ? -9.253 -6.950 0.596 1.00 93.00 107 GLU A O 1
ATOM 835 N N . ARG A 1 108 ? -7.645 -8.502 0.498 1.00 91.81 108 ARG A N 1
ATOM 836 C CA . ARG A 1 108 ? -7.785 -8.921 1.894 1.00 91.81 108 ARG A CA 1
ATOM 837 C C . ARG A 1 108 ? -7.593 -7.766 2.875 1.00 91.81 108 ARG A C 1
ATOM 839 O O . ARG A 1 108 ? -8.387 -7.622 3.812 1.00 91.81 108 ARG A O 1
ATOM 846 N N . VAL A 1 109 ? -6.558 -6.942 2.699 1.00 91.94 109 VAL A N 1
ATOM 847 C CA . VAL A 1 109 ? -6.338 -5.747 3.533 1.00 91.94 109 VAL A CA 1
ATOM 848 C C . VAL A 1 109 ? -7.518 -4.783 3.388 1.00 91.94 109 VAL A C 1
ATOM 850 O O . VAL A 1 109 ? -8.045 -4.311 4.401 1.00 91.94 109 VAL A O 1
ATOM 853 N N . SER A 1 110 ? -7.995 -4.563 2.162 1.00 90.44 110 SER A N 1
ATOM 854 C CA . SER A 1 110 ? -9.146 -3.702 1.868 1.00 90.44 110 SER A CA 1
ATOM 855 C C . SER A 1 110 ? -10.442 -4.197 2.521 1.00 90.44 110 SER A C 1
ATOM 857 O O . SER A 1 110 ? -11.156 -3.416 3.157 1.00 90.44 110 SER A O 1
ATOM 859 N N . GLN A 1 111 ? -10.733 -5.497 2.449 1.00 89.31 111 GLN A N 1
ATOM 860 C CA . GLN A 1 111 ? -11.904 -6.105 3.083 1.00 89.31 111 GLN A CA 1
ATOM 861 C C . GLN A 1 111 ? -11.859 -5.938 4.605 1.00 89.31 111 GLN A C 1
ATOM 863 O O . GLN A 1 111 ? -12.844 -5.540 5.230 1.00 89.31 111 GLN A O 1
ATOM 868 N N . VAL A 1 112 ? -10.705 -6.198 5.224 1.00 88.56 112 VAL A N 1
ATOM 869 C CA . VAL A 1 112 ? -10.532 -6.074 6.678 1.00 88.56 112 VAL A CA 1
ATOM 870 C C . VAL A 1 112 ? -10.630 -4.616 7.143 1.00 88.56 112 VAL A C 1
ATOM 872 O O . VAL A 1 112 ? -11.115 -4.357 8.251 1.00 88.56 112 VAL A O 1
ATOM 875 N N . LEU A 1 113 ? -10.220 -3.667 6.299 1.00 86.81 113 LEU A N 1
ATOM 876 C CA . LEU A 1 113 ? -10.339 -2.235 6.554 1.00 86.81 113 LEU A CA 1
ATOM 877 C C . LEU A 1 113 ? -11.808 -1.797 6.688 1.00 86.81 113 LEU A C 1
ATOM 879 O O . LEU A 1 113 ? -12.163 -1.083 7.633 1.00 86.81 113 LEU A O 1
ATOM 883 N N . TRP A 1 114 ? -12.669 -2.239 5.768 1.00 83.56 114 TRP A N 1
ATOM 884 C CA . TR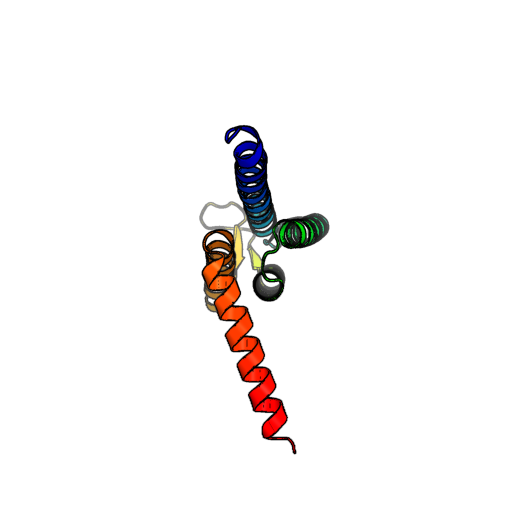P A 1 114 ? -14.064 -1.787 5.675 1.00 83.56 114 TRP A CA 1
ATOM 885 C C . TRP A 1 114 ? -15.060 -2.672 6.424 1.00 83.56 114 TRP A C 1
ATOM 887 O O . TRP A 1 114 ? -16.081 -2.175 6.908 1.00 83.56 114 TRP A O 1
ATOM 897 N N . HIS A 1 115 ? -14.732 -3.946 6.628 1.00 81.62 115 HIS A N 1
ATOM 898 C CA . HIS A 1 115 ? -15.571 -4.912 7.329 1.00 81.62 115 HIS A CA 1
ATOM 899 C C . HIS A 1 115 ? -14.884 -5.394 8.616 1.00 81.62 115 HIS A C 1
ATOM 901 O O . HIS A 1 115 ? -14.383 -6.518 8.695 1.00 81.62 115 HIS A O 1
ATOM 907 N N . PRO A 1 116 ? -14.904 -4.592 9.699 1.00 66.06 116 PRO A N 1
ATOM 908 C CA . PRO A 1 116 ? -14.192 -4.907 10.942 1.00 66.06 116 PRO A CA 1
ATOM 909 C C . PRO A 1 116 ? -14.667 -6.203 11.625 1.00 66.06 116 PRO A C 1
ATOM 911 O O . PRO A 1 116 ? -13.976 -6.739 12.492 1.00 66.06 116 PRO A O 1
ATOM 914 N N . MET A 1 117 ? -15.840 -6.734 11.259 1.00 66.81 117 MET A N 1
ATOM 915 C CA . MET A 1 117 ? -16.292 -8.054 11.714 1.00 66.81 117 MET A CA 1
ATOM 916 C C . MET A 1 117 ? -15.472 -9.204 11.120 1.00 66.81 117 MET A C 1
ATOM 918 O O . MET A 1 117 ? -15.199 -10.164 11.840 1.00 66.81 117 MET A O 1
ATOM 922 N N . LEU A 1 118 ? -14.998 -9.080 9.878 1.00 65.75 118 LEU A N 1
ATOM 923 C CA . LEU A 1 118 ? -14.161 -10.092 9.229 1.00 65.75 118 LEU A CA 1
ATOM 924 C C . LEU A 1 118 ? -12.794 -10.207 9.916 1.00 65.75 118 LEU A C 1
ATOM 926 O O . LEU A 1 118 ? -12.338 -11.308 10.224 1.00 65.75 118 LEU A O 1
ATOM 930 N N . GLY A 1 119 ? -12.197 -9.072 10.300 1.00 60.28 119 GLY A N 1
ATOM 931 C CA . GLY A 1 119 ? -10.955 -9.055 11.081 1.00 60.28 119 GLY A CA 1
ATOM 932 C C . GLY A 1 119 ? -11.071 -9.755 12.445 1.00 60.28 119 GLY A C 1
ATOM 933 O O . GLY A 1 119 ? -10.112 -10.378 12.906 1.00 60.28 119 GLY A O 1
ATOM 934 N N . ARG A 1 120 ? -12.251 -9.709 13.085 1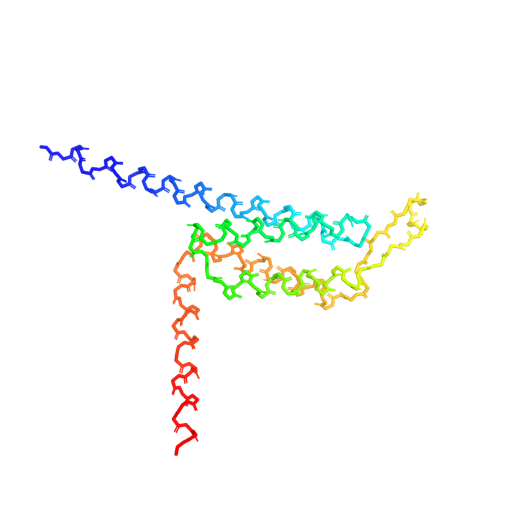.00 64.62 120 ARG A N 1
ATOM 935 C CA . ARG A 1 120 ? -12.516 -10.409 14.358 1.00 64.62 120 ARG A CA 1
ATOM 936 C C . ARG A 1 120 ? -12.649 -11.924 14.185 1.00 64.62 120 ARG A C 1
ATOM 938 O O . ARG A 1 120 ? -12.214 -12.672 15.060 1.00 64.62 120 ARG A O 1
ATOM 945 N N . LEU A 1 121 ? -13.216 -12.381 13.070 1.00 61.38 121 LEU A N 1
ATOM 946 C CA . LEU A 1 121 ? -13.353 -13.807 12.756 1.00 61.38 121 LEU A CA 1
ATOM 947 C C . LEU A 1 121 ? -11.997 -14.448 12.432 1.00 61.38 121 LEU A C 1
ATOM 949 O O . LEU A 1 121 ? -11.683 -15.506 12.976 1.00 61.38 121 LEU A O 1
ATOM 953 N N . ALA A 1 122 ? -11.148 -13.761 11.662 1.00 61.50 122 ALA A N 1
ATOM 954 C CA . ALA A 1 122 ? -9.791 -14.221 11.348 1.00 61.50 122 ALA A CA 1
ATOM 955 C C . ALA A 1 122 ? -8.892 -14.370 12.596 1.00 61.50 122 ALA A C 1
ATOM 957 O O . ALA A 1 122 ? -8.060 -15.274 12.677 1.00 61.50 122 ALA A O 1
ATOM 958 N N . GLN A 1 123 ? -9.068 -13.516 13.612 1.00 60.88 123 GLN A N 1
ATOM 959 C CA . GLN A 1 123 ? -8.341 -13.647 14.884 1.00 60.88 123 GLN A CA 1
ATOM 960 C C . GLN A 1 123 ? -8.816 -14.849 15.714 1.00 60.88 123 GLN A C 1
ATOM 962 O O . GLN A 1 123 ? -8.002 -15.499 16.376 1.00 60.88 123 GLN A O 1
ATOM 967 N N . ARG A 1 124 ? -10.114 -15.176 15.664 1.00 59.03 124 ARG A N 1
ATOM 968 C CA . ARG A 1 124 ? -10.692 -16.326 16.379 1.00 59.03 124 ARG A CA 1
ATOM 969 C C . ARG A 1 124 ? -10.232 -17.661 15.799 1.00 59.03 124 ARG A C 1
ATOM 971 O O . ARG A 1 124 ? -9.836 -18.539 16.565 1.00 59.03 124 ARG A O 1
ATOM 978 N N . SER A 1 125 ? -10.203 -17.802 14.475 1.00 57.25 125 SER A N 1
ATOM 979 C CA . SER A 1 125 ? -9.706 -19.020 13.819 1.00 57.25 125 SER A CA 1
ATOM 980 C C . SER A 1 125 ? -8.206 -19.241 14.065 1.00 57.25 125 SER A C 1
ATOM 982 O O . SER A 1 125 ? -7.783 -20.362 14.351 1.00 57.25 125 SER A O 1
ATOM 984 N N . GLY A 1 126 ? -7.403 -18.170 14.085 1.00 57.47 126 GLY A N 1
ATOM 985 C CA . GLY A 1 126 ? -5.975 -18.239 14.419 1.00 57.47 126 GLY A CA 1
ATOM 986 C C . GLY A 1 126 ? -5.666 -18.590 15.886 1.00 57.47 126 GLY A C 1
ATOM 987 O O . GLY A 1 126 ? -4.582 -19.097 16.181 1.00 57.47 126 GLY A O 1
ATOM 988 N N . LEU A 1 127 ? -6.584 -18.327 16.823 1.00 57.88 127 LEU A N 1
ATOM 989 C CA . LEU A 1 127 ? -6.479 -18.777 18.220 1.00 57.88 127 LEU A CA 1
ATOM 990 C C . LEU A 1 127 ? -6.910 -20.243 18.371 1.00 57.88 127 LEU A C 1
ATOM 992 O O . LEU A 1 127 ? -6.218 -21.007 19.043 1.00 57.88 127 LEU A O 1
ATOM 996 N N . ALA A 1 128 ? -7.979 -20.658 17.683 1.00 55.72 128 ALA A N 1
ATOM 997 C CA . ALA A 1 128 ? -8.437 -22.048 17.664 1.00 55.72 128 ALA A CA 1
ATOM 998 C C . ALA A 1 128 ? -7.376 -23.001 17.078 1.00 55.72 128 ALA A C 1
ATOM 1000 O O . ALA A 1 128 ? -7.066 -24.028 17.680 1.00 55.72 128 ALA A O 1
ATOM 1001 N N . GLY A 1 129 ? -6.731 -22.620 15.969 1.00 51.88 129 GLY A N 1
ATOM 1002 C CA . GLY A 1 129 ? -5.662 -23.420 15.356 1.00 51.88 129 GLY A CA 1
ATOM 1003 C C . GLY A 1 129 ? -4.384 -23.528 16.202 1.00 51.88 129 GLY A C 1
ATOM 1004 O O . GLY A 1 129 ? -3.668 -24.527 16.115 1.00 51.88 129 GLY A O 1
ATOM 1005 N N . ARG A 1 130 ? -4.097 -22.530 17.052 1.00 57.03 130 ARG A N 1
ATOM 1006 C CA . ARG A 1 130 ? -2.964 -22.558 17.999 1.00 57.03 130 ARG A CA 1
ATOM 1007 C C . ARG A 1 130 ? -3.274 -23.367 19.259 1.00 57.03 130 ARG A C 1
ATOM 1009 O O . ARG A 1 130 ? -2.398 -24.078 19.743 1.00 57.03 130 ARG A O 1
ATOM 1016 N N . ALA A 1 131 ? -4.511 -23.314 19.750 1.00 57.62 131 ALA A N 1
ATOM 1017 C CA . ALA A 1 131 ? -4.972 -24.159 20.850 1.00 57.62 131 ALA A CA 1
ATOM 1018 C C . ALA A 1 131 ? -5.002 -25.649 20.457 1.00 57.62 131 ALA A C 1
ATOM 1020 O O . ALA A 1 131 ? -4.582 -26.493 21.244 1.00 57.62 131 ALA A O 1
ATOM 1021 N N . ALA A 1 132 ? -5.412 -25.968 19.223 1.00 54.41 132 ALA A N 1
ATOM 1022 C CA . ALA A 1 132 ? -5.407 -27.336 18.701 1.00 54.41 132 ALA A CA 1
ATOM 1023 C C . ALA A 1 132 ? -3.986 -27.916 18.575 1.00 54.41 132 ALA A C 1
ATOM 1025 O O . ALA A 1 132 ? -3.742 -29.046 18.988 1.00 54.41 132 ALA A O 1
ATOM 1026 N N . ARG A 1 133 ? -3.014 -27.123 18.099 1.00 55.97 133 ARG A N 1
ATOM 1027 C CA . ARG A 1 133 ? -1.606 -27.551 17.991 1.00 55.97 133 ARG A CA 1
ATOM 1028 C C . ARG A 1 133 ? -0.924 -27.805 19.337 1.00 55.97 133 ARG A C 1
ATOM 1030 O O . ARG A 1 133 ? -0.062 -28.668 19.419 1.00 55.97 133 ARG A O 1
ATOM 1037 N N . ARG A 1 134 ? -1.332 -27.106 20.400 1.00 57.38 134 ARG A N 1
ATOM 1038 C CA . ARG A 1 134 ? -0.812 -27.326 21.763 1.00 57.38 134 ARG A CA 1
ATOM 1039 C C . ARG A 1 134 ? -1.325 -28.610 22.423 1.00 57.38 134 ARG A C 1
ATOM 1041 O O . ARG A 1 134 ? -0.745 -29.033 23.411 1.00 57.38 134 ARG A O 1
ATOM 1048 N N . ARG A 1 135 ? -2.400 -29.207 21.898 1.00 55.47 135 ARG A N 1
ATOM 1049 C CA . ARG A 1 135 ? -3.005 -30.445 22.418 1.00 55.47 135 ARG A CA 1
ATOM 1050 C C . ARG A 1 135 ? -2.435 -31.724 21.808 1.00 55.47 135 ARG A C 1
ATOM 1052 O O . ARG A 1 135 ? -2.645 -32.779 22.378 1.00 55.47 135 ARG A O 1
ATOM 1059 N N . ILE A 1 136 ? -1.773 -31.627 20.656 1.00 59.88 136 ILE A N 1
ATOM 1060 C CA . ILE A 1 136 ? -1.213 -32.778 19.926 1.00 59.88 136 ILE A CA 1
ATOM 1061 C C . ILE A 1 136 ? 0.262 -33.010 20.304 1.00 59.88 136 ILE A C 1
ATOM 1063 O O . ILE A 1 136 ? 0.799 -34.083 20.070 1.00 59.88 136 ILE A O 1
ATOM 1067 N N . GLY A 1 137 ? 0.919 -32.013 20.903 1.00 53.75 137 GLY A N 1
ATOM 1068 C CA . GLY A 1 137 ? 2.314 -32.092 21.349 1.00 53.75 137 GLY A CA 1
ATOM 1069 C C . GLY A 1 137 ? 2.500 -32.407 22.835 1.00 53.75 137 GLY A C 1
ATOM 1070 O O . GLY A 1 137 ? 3.488 -31.941 23.393 1.00 53.75 137 GLY A O 1
ATOM 1071 N N . ASN A 1 138 ? 1.553 -33.103 23.476 1.00 46.12 138 ASN A N 1
ATOM 1072 C CA . ASN A 1 138 ? 1.651 -33.539 24.873 1.00 46.12 138 ASN A CA 1
ATOM 1073 C C . ASN A 1 138 ? 1.254 -35.009 24.997 1.00 46.12 138 ASN A C 1
ATOM 1075 O O . ASN A 1 138 ? 0.183 -35.348 24.444 1.00 46.12 138 ASN A O 1
#

Secondary structure (DSSP, 8-state):
--HHHHHHHHHHHHHHHHHHHHHHHHHHHHHHT-STTS-HHHHHHHHHHHHHHHHHTT--HHHHHHHHHHHHHHHHHEEEESS-TTSS-EEEES-HHHHHHHHHHHHHHHHHHH-HHHHHHHHHHHHHHHHHHHHH--

Sequence (138 aa):
MIAATIAPQFTQAAERRAARGQVRERLAEVEALRWEDESYLDFRKAVAALEAAAIIARVPRAAVRSYLKTAEAARQTSETYPEGPDGEPITLLADEELADRVQDELERVSQVLWHPMLGRLAQRSGLAGRAARRRIGN

pLDDT: mean 83.72, std 15.56, range [46.12, 97.94]